Protein AF-A0A0G0J289-F1 (afdb_monomer_lite)

pLDDT: mean 87.02, std 8.98, range [58.16, 95.62]

Secondary structure (DSSP, 8-state):
--HHHHHHHHHHHHTS-HHHHHHHHHHHHH-HHHHHHHHHHHHHHHHHHHHHHHT--GGG--HHHHHHHHHHHHHHHTHHHHHH--

Sequence (86 aa):
MDKRLRDWIIDKHEKMPETEKLKFLQALKMFPDAVTQIIARNLFEWMSVASFELGADFFSYDNQGDSIKLMESFKEHFAKELAELP

Foldseek 3Di:
DDPQLLVVVVVVLVPDDPVVNLVLLVCLLPPVVVQLVVQLV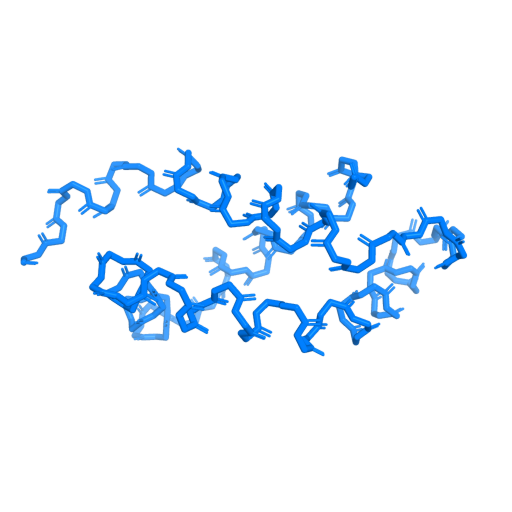CVLVSLVVSCVVVVHDSPPDDSNVVSVVSSVVNCVVCVPVSVVRD

Radius of gyration: 12.79 Å; chains: 1; bounding box: 31×20×32 Å

Structure (mmCIF, N/CA/C/O backbone):
data_AF-A0A0G0J289-F1
#
_entry.id   AF-A0A0G0J289-F1
#
loop_
_atom_site.group_PDB
_atom_site.id
_atom_site.type_symbol
_atom_site.label_atom_id
_atom_site.label_alt_id
_atom_site.label_comp_id
_atom_site.label_asym_id
_atom_site.label_entity_id
_atom_site.label_seq_id
_atom_site.pdbx_PDB_ins_code
_atom_site.Cartn_x
_atom_site.Cartn_y
_atom_site.Cartn_z
_atom_site.occupancy
_atom_site.B_iso_or_equiv
_atom_site.auth_seq_id
_atom_site.auth_comp_id
_atom_site.auth_asym_id
_atom_site.auth_atom_id
_atom_site.pdbx_PDB_model_num
ATOM 1 N N . MET A 1 1 ? 0.759 0.956 -13.997 1.00 77.75 1 MET A N 1
ATOM 2 C CA . MET A 1 1 ? 1.616 0.413 -12.942 1.00 77.75 1 MET A CA 1
ATOM 3 C C . MET A 1 1 ? 1.962 -1.019 -13.291 1.00 77.75 1 MET A C 1
ATOM 5 O O . MET A 1 1 ? 1.055 -1.785 -13.612 1.00 77.75 1 MET A O 1
ATOM 9 N N . ASP A 1 2 ? 3.248 -1.356 -13.266 1.00 81.69 2 ASP A N 1
ATOM 10 C CA . ASP A 1 2 ? 3.724 -2.734 -13.413 1.00 81.69 2 ASP A CA 1
ATOM 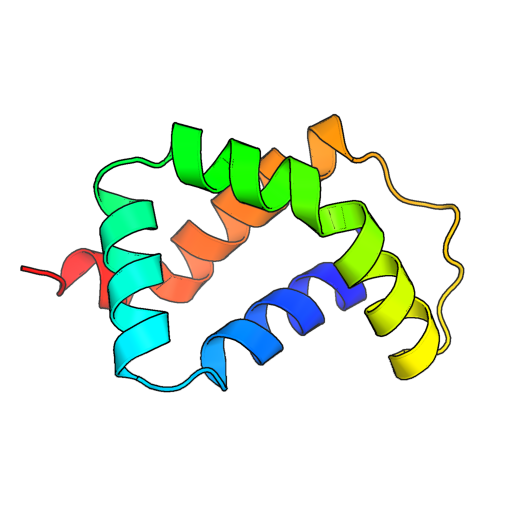11 C C . ASP A 1 2 ? 3.246 -3.606 -12.242 1.00 81.69 2 ASP A C 1
ATOM 13 O O . ASP A 1 2 ? 3.257 -3.181 -11.083 1.00 81.69 2 ASP A O 1
ATOM 17 N N . LYS A 1 3 ? 2.832 -4.840 -12.543 1.00 86.00 3 LYS A N 1
ATOM 18 C CA . LYS A 1 3 ? 2.300 -5.765 -11.538 1.00 86.00 3 LYS A CA 1
ATOM 19 C C . LYS A 1 3 ? 3.356 -6.180 -10.505 1.00 86.00 3 LYS A C 1
ATOM 21 O O . LYS A 1 3 ? 3.031 -6.253 -9.326 1.00 86.00 3 LYS A O 1
ATOM 26 N N . ARG A 1 4 ? 4.605 -6.429 -10.914 1.00 86.62 4 ARG A N 1
ATOM 27 C CA . ARG A 1 4 ? 5.685 -6.874 -10.014 1.00 86.62 4 ARG A CA 1
ATOM 28 C C . ARG A 1 4 ? 6.052 -5.779 -9.020 1.00 86.62 4 ARG A C 1
ATOM 30 O O . ARG A 1 4 ? 6.213 -6.074 -7.841 1.00 86.62 4 ARG A O 1
ATOM 37 N N . LEU A 1 5 ? 6.136 -4.529 -9.479 1.00 84.75 5 LEU A N 1
ATOM 38 C CA . LEU A 1 5 ? 6.373 -3.379 -8.603 1.00 84.75 5 LEU A CA 1
ATOM 39 C C . LEU A 1 5 ? 5.248 -3.222 -7.574 1.00 84.75 5 LEU A C 1
ATOM 41 O O . LEU A 1 5 ? 5.512 -3.074 -6.385 1.00 84.75 5 LEU A O 1
ATOM 45 N N . ARG A 1 6 ? 3.992 -3.259 -8.029 1.00 89.44 6 ARG A N 1
ATOM 46 C CA . ARG A 1 6 ? 2.824 -3.140 -7.150 1.00 89.44 6 ARG A CA 1
ATOM 47 C C . ARG A 1 6 ? 2.830 -4.216 -6.072 1.00 89.44 6 ARG A C 1
ATOM 49 O O . ARG A 1 6 ? 2.718 -3.896 -4.893 1.00 89.44 6 ARG A O 1
ATOM 56 N N . ASP A 1 7 ? 2.972 -5.470 -6.489 1.00 91.62 7 ASP A N 1
ATOM 57 C CA . ASP A 1 7 ? 2.931 -6.617 -5.588 1.00 91.62 7 ASP A CA 1
ATOM 58 C C . ASP A 1 7 ? 4.102 -6.550 -4.579 1.00 91.62 7 ASP A C 1
ATOM 60 O O . ASP A 1 7 ? 3.908 -6.832 -3.400 1.00 91.62 7 ASP A O 1
ATOM 64 N N . TRP A 1 8 ? 5.285 -6.071 -4.993 1.00 92.50 8 TRP A N 1
ATOM 65 C CA . TRP A 1 8 ? 6.418 -5.825 -4.089 1.00 92.50 8 TRP A CA 1
ATOM 66 C C . TRP A 1 8 ? 6.126 -4.732 -3.052 1.00 92.50 8 TRP A C 1
ATOM 68 O O . TRP A 1 8 ? 6.409 -4.921 -1.872 1.00 92.50 8 TRP A O 1
ATOM 78 N N . ILE A 1 9 ? 5.537 -3.598 -3.454 1.00 91.12 9 ILE A N 1
ATOM 79 C CA . ILE A 1 9 ? 5.225 -2.499 -2.522 1.00 91.12 9 ILE A CA 1
ATOM 80 C C . ILE A 1 9 ? 4.193 -2.953 -1.478 1.00 91.12 9 ILE A C 1
ATOM 82 O O . ILE A 1 9 ? 4.324 -2.612 -0.297 1.00 91.12 9 ILE A O 1
ATOM 86 N N . ILE A 1 10 ? 3.191 -3.732 -1.898 1.00 93.12 10 ILE A N 1
ATOM 87 C CA . ILE A 1 10 ? 2.180 -4.309 -1.002 1.00 93.12 10 ILE A CA 1
ATOM 88 C C . ILE A 1 10 ? 2.831 -5.291 -0.021 1.00 93.12 10 ILE A C 1
ATOM 90 O O . ILE A 1 10 ? 2.639 -5.148 1.185 1.00 93.12 10 ILE A O 1
ATOM 94 N N . ASP A 1 11 ? 3.673 -6.208 -0.504 1.00 94.19 11 ASP A N 1
ATOM 95 C CA . ASP A 1 11 ? 4.405 -7.168 0.335 1.00 94.19 11 ASP A CA 1
ATOM 96 C C . ASP A 1 11 ? 5.297 -6.474 1.384 1.00 94.19 11 ASP A C 1
ATOM 98 O O . ASP A 1 11 ? 5.340 -6.892 2.544 1.00 94.19 11 ASP A O 1
ATOM 102 N N . LYS A 1 12 ? 5.960 -5.360 1.034 1.00 92.94 12 LYS A N 1
ATOM 103 C CA . LYS A 1 12 ? 6.713 -4.564 2.019 1.00 92.94 12 LYS A CA 1
ATOM 104 C C . LYS A 1 12 ? 5.806 -3.981 3.106 1.00 92.94 12 LYS A C 1
ATOM 106 O O . LYS A 1 12 ? 6.213 -3.980 4.264 1.00 92.94 12 LYS A O 1
ATOM 111 N N . HIS A 1 13 ? 4.598 -3.526 2.764 1.00 90.88 13 HIS A N 1
ATOM 112 C CA . HIS A 1 13 ? 3.627 -3.021 3.746 1.00 90.88 13 HIS A CA 1
ATOM 113 C C . HIS A 1 13 ? 3.051 -4.132 4.633 1.00 90.88 13 HIS A C 1
ATOM 115 O O . HIS A 1 13 ? 2.799 -3.896 5.812 1.00 90.88 13 HIS A O 1
ATOM 121 N N . GLU A 1 14 ? 2.885 -5.354 4.120 1.00 90.62 14 GLU A N 1
ATOM 122 C CA . GLU A 1 14 ? 2.467 -6.500 4.942 1.00 90.62 14 GLU A CA 1
ATOM 123 C C . GLU A 1 14 ? 3.505 -6.893 5.993 1.00 90.62 14 GLU A C 1
ATOM 125 O O . GLU A 1 14 ? 3.142 -7.368 7.068 1.00 90.62 14 GLU A O 1
ATOM 130 N N . LYS A 1 15 ? 4.787 -6.670 5.695 1.00 92.38 15 LYS A N 1
ATOM 131 C CA . LYS A 1 15 ? 5.918 -6.976 6.581 1.00 92.38 15 LYS A CA 1
ATOM 132 C C . LYS A 1 15 ? 6.266 -5.845 7.550 1.00 92.38 15 LYS A C 1
ATOM 134 O O . LYS A 1 15 ? 7.175 -6.016 8.363 1.00 92.38 15 LYS A O 1
ATOM 139 N N . MET A 1 16 ? 5.590 -4.697 7.465 1.00 90.19 16 MET A N 1
ATOM 140 C CA . MET A 1 16 ? 5.789 -3.602 8.415 1.00 90.19 16 MET A CA 1
ATOM 141 C C . MET A 1 16 ? 5.388 -4.030 9.833 1.00 90.19 16 MET A C 1
ATOM 143 O O . MET A 1 16 ? 4.507 -4.880 9.995 1.00 90.19 16 MET A O 1
ATOM 147 N N . PRO A 1 17 ? 5.985 -3.423 10.876 1.00 95.25 17 PRO A N 1
ATOM 148 C CA . PRO A 1 17 ? 5.512 -3.595 12.242 1.00 95.25 17 PRO A CA 1
ATOM 149 C C . PRO A 1 17 ? 4.000 -3.363 12.329 1.00 95.25 17 PRO A C 1
ATOM 151 O O . PRO A 1 17 ? 3.477 -2.414 11.745 1.00 95.25 17 PRO A O 1
ATOM 154 N N . GLU A 1 18 ? 3.297 -4.199 13.092 1.00 92.06 18 GLU A N 1
ATOM 155 C CA . GLU A 1 18 ? 1.829 -4.169 13.183 1.00 92.06 18 GLU A CA 1
ATOM 156 C C . GLU A 1 18 ? 1.290 -2.780 13.559 1.00 92.06 18 GLU A C 1
ATOM 158 O O . GLU A 1 18 ? 0.290 -2.316 13.014 1.00 92.06 18 GLU A O 1
ATOM 163 N N . THR A 1 19 ? 2.004 -2.062 14.428 1.00 93.06 19 THR A N 1
ATOM 164 C CA . THR A 1 19 ? 1.667 -0.693 14.835 1.00 93.06 19 THR A CA 1
ATOM 165 C C . THR A 1 19 ? 1.774 0.321 13.694 1.00 93.06 19 THR A C 1
ATOM 167 O O . THR A 1 19 ? 0.993 1.270 13.646 1.00 93.06 19 THR A O 1
ATOM 170 N N . GLU A 1 20 ? 2.721 0.147 12.775 1.00 92.31 20 GLU A N 1
ATOM 171 C CA . GLU A 1 20 ? 2.898 1.001 11.599 1.00 92.31 20 GLU A CA 1
ATOM 172 C C . GLU A 1 20 ? 1.884 0.650 10.513 1.00 92.31 20 GLU A C 1
ATOM 174 O O . GLU A 1 20 ? 1.232 1.551 9.979 1.00 92.31 20 GLU A O 1
ATOM 179 N N . LYS A 1 21 ? 1.663 -0.649 10.268 1.00 92.00 21 LYS A N 1
ATOM 180 C CA . LYS A 1 21 ? 0.613 -1.134 9.365 1.00 92.00 21 LYS A CA 1
ATOM 181 C C . LYS A 1 21 ? -0.757 -0.614 9.805 1.00 92.00 21 LYS A C 1
ATOM 183 O O . LYS A 1 21 ? -1.493 -0.070 8.987 1.00 92.00 21 LYS A O 1
ATOM 188 N N . LEU A 1 22 ? -1.078 -0.684 11.098 1.00 92.75 22 LEU A N 1
ATOM 189 C CA . LEU A 1 22 ? -2.343 -0.175 11.633 1.00 92.75 22 LEU A CA 1
ATOM 190 C C . LEU A 1 22 ? -2.503 1.335 11.402 1.00 92.75 22 LEU A C 1
ATOM 192 O O . LEU A 1 22 ? -3.559 1.770 10.947 1.00 92.75 22 LEU A O 1
ATOM 196 N N . LYS A 1 23 ? -1.458 2.135 11.661 1.00 92.69 23 LYS A N 1
ATOM 197 C CA . LYS A 1 23 ? -1.475 3.585 11.392 1.00 92.69 23 LYS A CA 1
ATOM 198 C C . LYS A 1 23 ? -1.699 3.882 9.912 1.00 92.69 23 LYS A C 1
ATOM 200 O O . LYS A 1 23 ? -2.476 4.778 9.584 1.00 92.69 23 LYS A O 1
ATOM 205 N N . PHE A 1 24 ? -1.045 3.131 9.028 1.00 92.25 24 PHE A N 1
ATOM 206 C CA . PHE A 1 24 ? -1.246 3.256 7.590 1.00 92.25 24 PHE A CA 1
ATOM 207 C C . PHE A 1 24 ? -2.690 2.928 7.199 1.00 92.25 24 PHE A C 1
ATOM 209 O O . PHE A 1 24 ? -3.322 3.735 6.527 1.00 92.25 24 PHE A O 1
ATOM 216 N N . LEU A 1 25 ? -3.248 1.805 7.663 1.00 93.81 25 LEU A N 1
ATOM 217 C CA . LEU A 1 25 ? -4.625 1.406 7.350 1.00 93.81 25 LEU A CA 1
ATOM 218 C C . LEU A 1 25 ? -5.660 2.402 7.903 1.00 93.81 25 LEU A C 1
ATOM 220 O O . LEU A 1 25 ? -6.633 2.727 7.223 1.00 93.81 25 LEU A O 1
ATOM 224 N N . GLN A 1 26 ? -5.434 2.953 9.099 1.00 94.12 26 GLN A N 1
ATOM 225 C CA . GLN A 1 26 ? -6.261 4.032 9.650 1.00 94.12 26 GLN A CA 1
ATOM 226 C C . GLN A 1 26 ? -6.204 5.289 8.775 1.00 94.12 26 GLN A C 1
ATOM 228 O O . GLN A 1 26 ? -7.246 5.850 8.433 1.00 94.12 26 GLN A O 1
ATOM 233 N N . ALA A 1 27 ? -5.007 5.708 8.357 1.00 93.06 27 ALA A N 1
ATOM 234 C CA . ALA A 1 27 ? -4.844 6.838 7.446 1.00 93.06 27 ALA A CA 1
ATOM 235 C C . ALA A 1 27 ? -5.486 6.563 6.076 1.00 93.06 27 ALA A C 1
ATOM 237 O O . ALA A 1 27 ? -6.108 7.453 5.503 1.00 93.06 27 ALA A O 1
ATOM 238 N N . LEU A 1 28 ? -5.397 5.327 5.581 1.00 93.56 28 LEU A N 1
ATOM 239 C CA . LEU A 1 28 ? -5.992 4.880 4.323 1.00 93.56 28 LEU A CA 1
ATOM 240 C C . LEU A 1 28 ? -7.526 4.982 4.354 1.00 93.56 28 LEU A C 1
ATOM 242 O O . LEU A 1 28 ? -8.128 5.412 3.369 1.00 93.56 28 LEU A O 1
ATOM 246 N N . LYS A 1 29 ? -8.144 4.634 5.491 1.00 92.31 29 LYS A N 1
ATOM 247 C CA . LYS A 1 29 ? -9.593 4.733 5.735 1.00 92.31 29 LYS A CA 1
ATOM 248 C C . LYS A 1 29 ? -10.054 6.182 5.922 1.00 92.31 29 LYS A C 1
ATOM 250 O O . LYS A 1 29 ? -11.061 6.579 5.344 1.00 92.31 29 LYS A O 1
ATOM 255 N N . MET A 1 30 ? -9.339 6.967 6.730 1.00 93.50 30 MET A N 1
ATOM 256 C CA . MET A 1 30 ? -9.777 8.307 7.148 1.00 93.50 30 MET A CA 1
ATOM 257 C C . MET A 1 30 ? -9.365 9.431 6.192 1.00 93.50 30 MET A C 1
ATOM 259 O O . MET A 1 30 ? -10.103 10.399 6.026 1.00 93.50 30 MET A O 1
ATOM 263 N N . PHE A 1 31 ? -8.185 9.324 5.581 1.00 94.06 31 PHE A N 1
ATOM 264 C CA . PHE A 1 31 ? -7.553 10.392 4.802 1.00 94.06 31 PHE A CA 1
ATOM 265 C C . PHE A 1 31 ? -6.992 9.862 3.470 1.00 94.06 31 PHE A C 1
ATOM 267 O O . PHE A 1 31 ? -5.792 9.994 3.202 1.00 94.06 31 PHE A O 1
ATOM 274 N N . PRO A 1 32 ? -7.836 9.271 2.603 1.00 89.62 32 PRO A N 1
ATOM 275 C CA . PRO A 1 32 ? -7.371 8.5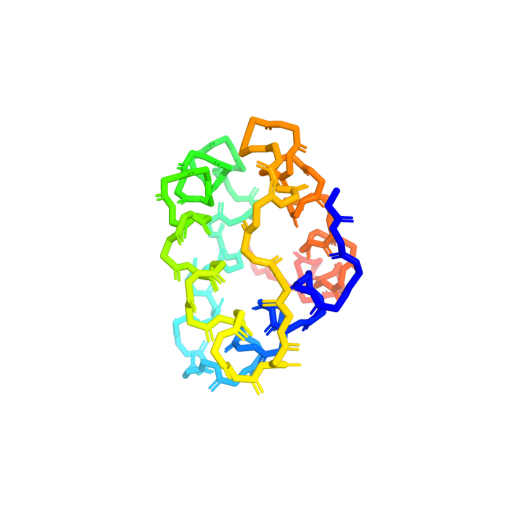92 1.397 1.00 89.62 32 PRO A CA 1
ATOM 276 C C . PRO A 1 32 ? -6.587 9.501 0.437 1.00 89.62 32 PRO A C 1
ATOM 278 O O . PRO A 1 32 ? -5.612 9.059 -0.175 1.00 89.62 32 PRO A O 1
ATOM 281 N N . ASP A 1 33 ? -6.949 10.780 0.344 1.00 90.06 33 ASP A N 1
ATOM 282 C CA . ASP A 1 33 ? -6.252 11.747 -0.513 1.00 90.06 33 ASP A CA 1
ATOM 283 C C . ASP A 1 33 ? -4.839 12.051 -0.002 1.00 90.06 33 ASP A C 1
ATOM 285 O O . ASP A 1 33 ? -3.890 12.131 -0.783 1.00 90.06 33 ASP A O 1
ATOM 289 N N . ALA A 1 34 ? -4.672 12.165 1.320 1.00 90.00 34 ALA A N 1
ATOM 290 C CA . ALA A 1 34 ? -3.366 12.381 1.937 1.00 90.00 34 ALA A CA 1
ATOM 291 C C . ALA A 1 34 ? -2.451 11.168 1.721 1.00 90.00 34 ALA A C 1
ATOM 293 O O . ALA A 1 34 ? -1.280 11.331 1.378 1.00 90.00 34 ALA A O 1
ATOM 294 N N . VAL A 1 35 ? -2.994 9.952 1.845 1.00 90.75 35 VAL A N 1
ATOM 295 C CA . VAL A 1 35 ? -2.250 8.719 1.553 1.00 90.75 35 VAL A CA 1
ATOM 296 C C . VAL A 1 35 ? -1.862 8.641 0.077 1.00 90.75 35 VAL A C 1
ATOM 298 O O . VAL A 1 35 ? -0.714 8.328 -0.228 1.00 90.75 35 VAL A O 1
ATOM 301 N N . THR A 1 36 ? -2.754 9.023 -0.839 1.00 90.50 36 THR A N 1
ATOM 302 C CA . THR A 1 36 ? -2.445 9.080 -2.279 1.00 90.50 36 THR A CA 1
ATOM 303 C C . THR A 1 36 ? -1.283 10.040 -2.569 1.00 90.50 36 THR A C 1
ATOM 305 O O . THR A 1 36 ? -0.386 9.709 -3.342 1.00 90.50 36 THR A O 1
ATOM 308 N N . GLN A 1 37 ? -1.230 11.202 -1.904 1.00 87.81 37 GLN A N 1
ATOM 309 C CA . GLN A 1 37 ? -0.103 12.137 -2.034 1.00 87.81 37 GLN A CA 1
ATOM 310 C C . GLN A 1 37 ? 1.210 11.577 -1.470 1.00 87.81 37 GLN A C 1
ATOM 312 O O . GLN A 1 37 ? 2.269 11.815 -2.051 1.00 87.81 37 GLN A O 1
ATOM 317 N N . ILE A 1 38 ? 1.160 10.842 -0.354 1.00 88.88 38 ILE A N 1
ATOM 318 C CA . ILE A 1 38 ? 2.336 10.165 0.217 1.00 88.88 38 ILE A CA 1
ATOM 319 C C . ILE A 1 38 ? 2.855 9.109 -0.762 1.00 88.88 38 ILE A C 1
ATOM 321 O O . ILE A 1 38 ? 4.046 9.097 -1.066 1.00 88.88 38 ILE A O 1
ATOM 325 N N . ILE A 1 39 ? 1.962 8.282 -1.313 1.00 89.69 39 ILE A N 1
ATOM 326 C CA . ILE A 1 39 ? 2.295 7.300 -2.348 1.00 89.69 39 ILE A CA 1
ATOM 327 C C . ILE A 1 39 ? 2.961 7.998 -3.537 1.00 89.69 39 ILE A C 1
ATOM 329 O O . ILE A 1 39 ? 4.059 7.615 -3.928 1.00 89.69 39 ILE A O 1
ATOM 333 N N . ALA A 1 40 ? 2.352 9.060 -4.072 1.00 87.50 40 ALA A N 1
ATOM 334 C CA . ALA A 1 40 ? 2.889 9.787 -5.221 1.00 87.50 40 ALA A CA 1
ATOM 335 C C . ALA A 1 40 ? 4.311 10.326 -4.983 1.00 87.50 40 ALA A C 1
ATOM 337 O O . ALA A 1 40 ? 5.142 10.285 -5.888 1.00 87.50 40 ALA A O 1
ATOM 338 N N . ARG A 1 41 ? 4.610 10.801 -3.765 1.00 87.69 41 ARG A N 1
ATOM 339 C CA . ARG A 1 41 ? 5.951 11.281 -3.389 1.00 87.69 41 ARG A CA 1
ATOM 340 C C . ARG A 1 41 ? 6.967 10.146 -3.265 1.00 87.69 41 ARG A C 1
ATOM 342 O O . ARG A 1 41 ? 8.109 10.322 -3.677 1.00 87.69 41 ARG A O 1
ATOM 349 N N . ASN A 1 42 ? 6.554 9.002 -2.727 1.00 87.62 42 ASN A N 1
ATOM 350 C CA . ASN A 1 42 ? 7.453 7.884 -2.437 1.00 87.62 42 ASN A CA 1
ATOM 351 C C . ASN A 1 42 ? 7.650 6.925 -3.617 1.00 87.62 42 ASN A C 1
ATOM 353 O O . ASN A 1 42 ? 8.609 6.156 -3.614 1.00 87.62 42 ASN A O 1
ATOM 357 N N . LEU A 1 43 ? 6.779 6.965 -4.634 1.00 87.12 43 LEU A N 1
ATOM 358 C CA . LEU A 1 43 ? 6.843 6.056 -5.782 1.00 87.12 43 LEU A CA 1
ATOM 359 C C . LEU A 1 43 ? 8.227 6.034 -6.437 1.00 87.12 43 LEU A C 1
ATOM 361 O O . LEU A 1 43 ? 8.735 4.955 -6.713 1.00 87.12 43 LEU A O 1
ATOM 365 N N . PHE A 1 44 ? 8.880 7.186 -6.617 1.00 83.62 44 PHE A N 1
ATOM 366 C CA . PHE A 1 44 ? 10.227 7.241 -7.200 1.00 83.62 44 PHE A CA 1
ATOM 367 C C . PHE A 1 44 ? 11.259 6.423 -6.412 1.00 83.62 44 PHE A C 1
ATOM 369 O O . PHE A 1 44 ? 12.036 5.665 -6.994 1.00 83.62 44 PHE A O 1
ATOM 376 N N . GLU A 1 45 ? 11.248 6.543 -5.087 1.00 86.62 45 GLU A N 1
ATOM 377 C CA . GLU A 1 45 ? 12.164 5.814 -4.214 1.00 86.62 45 GLU A CA 1
ATOM 378 C C . GLU A 1 45 ? 11.850 4.316 -4.211 1.00 86.62 45 GLU A C 1
ATOM 380 O O . GLU A 1 45 ? 12.744 3.495 -4.422 1.00 86.62 45 GLU A O 1
ATOM 385 N N . TRP A 1 46 ? 10.575 3.951 -4.061 1.00 88.19 46 TRP A N 1
ATOM 386 C CA . TRP A 1 46 ? 10.148 2.553 -4.092 1.00 88.19 46 TRP A CA 1
ATOM 387 C C . TRP A 1 46 ? 10.485 1.877 -5.414 1.00 88.19 46 TRP A C 1
ATOM 389 O O . TRP A 1 46 ? 10.947 0.742 -5.415 1.00 88.19 46 TRP A O 1
ATOM 399 N N . MET A 1 47 ? 10.329 2.580 -6.532 1.00 84.69 47 MET A N 1
ATOM 400 C CA . MET A 1 47 ? 10.718 2.089 -7.851 1.00 84.69 47 MET A CA 1
ATOM 401 C C . MET A 1 47 ? 12.219 1.868 -7.960 1.00 84.69 47 MET A C 1
ATOM 403 O O . MET A 1 47 ? 12.634 0.901 -8.592 1.00 84.69 47 MET A O 1
ATOM 407 N N . SER A 1 48 ? 13.031 2.719 -7.334 1.00 85.94 48 SER A N 1
ATOM 408 C CA . SER A 1 48 ? 14.491 2.596 -7.363 1.00 85.94 48 SER A CA 1
ATOM 409 C C . SER A 1 48 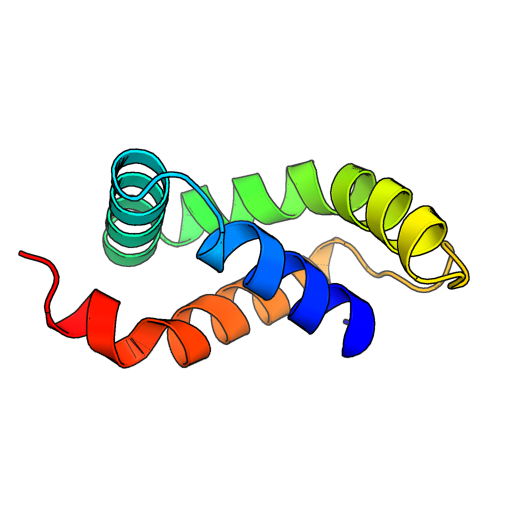? 14.928 1.331 -6.633 1.00 85.94 48 SER A C 1
ATOM 411 O O . SER A 1 48 ? 15.631 0.487 -7.193 1.00 85.94 48 SER A O 1
ATOM 413 N N . VAL A 1 49 ? 14.408 1.142 -5.418 1.00 89.50 49 VAL A N 1
ATOM 414 C CA . VAL A 1 49 ? 14.698 -0.039 -4.598 1.00 89.50 49 VAL A CA 1
ATOM 415 C C . VAL A 1 49 ? 14.142 -1.306 -5.249 1.00 89.50 49 VAL A C 1
ATOM 417 O O . VAL A 1 49 ? 14.864 -2.290 -5.390 1.00 89.50 49 VAL A O 1
ATOM 420 N N . ALA A 1 50 ? 12.889 -1.287 -5.704 1.00 88.06 50 ALA A N 1
ATOM 421 C CA . ALA A 1 50 ? 12.268 -2.438 -6.346 1.00 88.06 50 ALA A CA 1
ATOM 422 C C . ALA A 1 50 ? 12.967 -2.813 -7.658 1.00 88.06 50 ALA A C 1
ATOM 424 O O . ALA A 1 50 ? 13.143 -3.993 -7.922 1.00 88.06 50 ALA A O 1
ATOM 425 N N . SER A 1 51 ? 13.413 -1.850 -8.469 1.00 85.06 51 SER A N 1
ATOM 426 C CA . SER A 1 51 ? 14.153 -2.140 -9.709 1.00 85.06 51 SER A CA 1
ATOM 427 C C . SER A 1 51 ? 15.469 -2.863 -9.416 1.00 85.06 51 SER A C 1
ATOM 429 O O . SER A 1 51 ? 15.802 -3.830 -10.102 1.00 85.06 51 SER A O 1
ATOM 431 N N . PHE A 1 52 ? 16.169 -2.459 -8.350 1.00 87.69 52 PHE A N 1
ATOM 432 C CA . PHE A 1 52 ? 17.365 -3.145 -7.866 1.00 87.69 52 PHE A CA 1
ATOM 433 C C . PHE A 1 52 ? 17.056 -4.554 -7.331 1.00 87.69 52 PHE A C 1
ATOM 435 O O . PHE A 1 52 ? 17.703 -5.516 -7.737 1.00 87.69 52 PHE A O 1
ATOM 442 N N . GLU A 1 53 ? 16.051 -4.701 -6.459 1.00 89.19 53 GLU A N 1
ATOM 443 C CA . GLU A 1 53 ? 15.697 -5.994 -5.847 1.00 89.19 53 GLU A CA 1
ATOM 444 C C . GLU A 1 53 ? 15.084 -6.990 -6.848 1.00 89.19 53 GLU A C 1
ATOM 446 O O . GLU A 1 53 ? 15.291 -8.198 -6.736 1.00 89.19 53 GLU A O 1
ATOM 451 N N . LEU A 1 54 ? 14.317 -6.503 -7.825 1.00 84.12 54 LEU A N 1
ATOM 452 C CA . LEU A 1 54 ? 13.573 -7.323 -8.785 1.00 84.12 54 LEU A CA 1
ATOM 453 C C . LEU A 1 54 ? 14.313 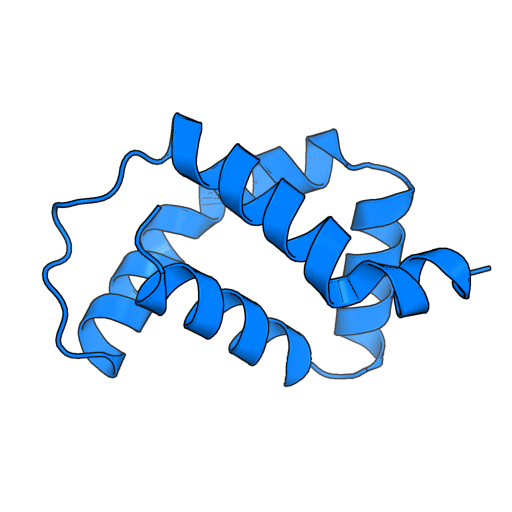-7.520 -10.117 1.00 84.12 54 LEU A C 1
ATOM 455 O O . LEU A 1 54 ? 13.818 -8.276 -10.963 1.00 84.12 54 LEU A O 1
ATOM 459 N N . GLY A 1 55 ? 15.446 -6.841 -10.325 1.00 79.69 55 GLY A N 1
ATOM 460 C CA . GLY A 1 55 ? 16.178 -6.832 -11.594 1.00 79.69 55 GLY A CA 1
ATOM 461 C C . GLY A 1 55 ? 15.326 -6.314 -12.757 1.00 79.69 55 GLY A C 1
ATOM 462 O O . GLY A 1 55 ? 15.278 -6.951 -13.808 1.00 79.69 55 GLY A O 1
ATOM 463 N N . ALA A 1 56 ? 14.580 -5.226 -12.539 1.00 70.19 56 ALA A N 1
ATOM 464 C CA . ALA A 1 56 ? 13.636 -4.656 -13.505 1.00 70.19 56 ALA A CA 1
ATOM 465 C C . ALA A 1 56 ? 14.108 -3.290 -14.033 1.00 70.19 56 ALA A C 1
ATOM 467 O O . ALA A 1 56 ? 14.812 -2.562 -13.335 1.00 70.19 56 ALA A O 1
ATOM 468 N N . ASP A 1 57 ? 13.698 -2.930 -15.253 1.00 67.25 57 ASP A N 1
ATOM 469 C CA . ASP A 1 57 ? 14.015 -1.628 -15.847 1.00 67.25 57 ASP A CA 1
ATOM 470 C C . ASP A 1 57 ? 13.233 -0.489 -15.169 1.00 67.25 57 ASP A C 1
ATOM 472 O O . ASP A 1 57 ? 12.008 -0.512 -15.063 1.00 67.25 57 ASP A O 1
ATOM 476 N N . PHE A 1 58 ? 13.961 0.544 -14.741 1.00 61.84 58 PHE A N 1
ATOM 477 C CA . PHE A 1 58 ? 13.458 1.670 -13.942 1.00 61.84 58 PHE A CA 1
ATOM 478 C C . PHE A 1 58 ? 12.572 2.667 -14.725 1.00 61.84 58 PHE A C 1
ATOM 480 O O . PHE A 1 58 ? 11.826 3.442 -14.133 1.00 61.84 58 PHE A O 1
ATOM 487 N N . PHE A 1 59 ? 12.647 2.682 -16.060 1.00 58.16 59 PHE A N 1
ATOM 488 C CA . PHE A 1 59 ? 12.142 3.782 -16.901 1.00 58.16 59 PHE A CA 1
ATOM 489 C C . PHE A 1 59 ? 10.667 3.678 -17.338 1.00 58.16 59 PHE A C 1
ATOM 491 O O . PHE A 1 59 ? 10.221 4.488 -18.148 1.00 58.16 59 PHE A O 1
ATOM 498 N N . SER A 1 60 ? 9.887 2.719 -16.832 1.00 59.75 60 SER A N 1
ATOM 499 C CA . SER A 1 60 ? 8.525 2.448 -17.332 1.00 59.75 60 SER A CA 1
ATOM 500 C C . SER A 1 60 ? 7.373 3.064 -16.525 1.00 59.75 60 SER A C 1
ATOM 502 O O . SER A 1 60 ? 6.218 2.725 -16.787 1.00 59.75 60 SER A O 1
ATOM 504 N N . TYR A 1 61 ? 7.639 3.909 -15.527 1.00 60.91 61 TYR A N 1
ATOM 505 C CA . TYR A 1 61 ? 6.626 4.266 -14.527 1.00 60.91 61 TYR A CA 1
ATOM 506 C C . TYR A 1 61 ? 6.084 5.695 -14.664 1.00 60.91 61 TYR A C 1
ATOM 508 O O . TYR A 1 61 ? 6.836 6.671 -14.660 1.00 60.91 61 TYR A O 1
ATOM 516 N N . ASP A 1 62 ? 4.757 5.809 -14.753 1.00 64.75 62 ASP A N 1
ATOM 517 C CA . ASP A 1 62 ? 4.016 7.073 -14.785 1.00 64.75 62 ASP A CA 1
ATOM 518 C C . ASP A 1 62 ? 3.517 7.391 -13.370 1.00 64.75 62 ASP A C 1
ATOM 520 O O . ASP A 1 62 ? 2.469 6.915 -12.926 1.00 64.75 62 ASP A O 1
ATOM 524 N N . ASN A 1 63 ? 4.286 8.209 -12.651 1.00 65.50 63 ASN A N 1
ATOM 525 C CA . ASN A 1 63 ? 4.081 8.480 -11.226 1.00 65.50 63 ASN A CA 1
ATOM 526 C C . ASN A 1 63 ? 2.709 9.083 -10.876 1.00 65.50 63 ASN A C 1
ATOM 528 O O . ASN A 1 63 ? 2.244 8.896 -9.750 1.00 65.50 63 ASN A O 1
ATOM 532 N N . GLN A 1 64 ? 2.042 9.793 -11.797 1.00 65.31 64 GLN A N 1
ATOM 533 C CA . GLN A 1 64 ? 0.716 10.351 -11.508 1.00 65.31 64 GLN A CA 1
ATOM 534 C C . GLN A 1 64 ? -0.364 9.270 -11.570 1.00 65.31 64 GLN A C 1
ATOM 536 O O . GLN A 1 64 ? -1.080 9.073 -10.587 1.00 65.31 64 GLN A O 1
ATOM 541 N N . GLY A 1 65 ? -0.451 8.532 -12.679 1.00 77.75 65 GLY A N 1
ATOM 542 C CA . GLY A 1 65 ? -1.438 7.460 -12.835 1.00 77.75 65 GLY A CA 1
ATOM 543 C C . GLY A 1 65 ? -1.189 6.259 -11.916 1.00 77.75 65 GLY A C 1
ATOM 544 O O . GLY A 1 65 ? -2.136 5.593 -11.491 1.00 77.75 65 GLY A O 1
ATOM 545 N N . ASP A 1 66 ? 0.071 5.985 -11.581 1.00 83.31 66 ASP A N 1
ATOM 546 C CA . ASP A 1 66 ? 0.443 4.813 -10.792 1.00 83.31 66 ASP A CA 1
ATOM 547 C C . ASP A 1 66 ? 0.138 4.977 -9.300 1.00 83.31 66 ASP A C 1
ATOM 549 O O . ASP A 1 66 ? -0.192 3.991 -8.644 1.00 83.31 66 ASP A O 1
ATOM 553 N N . SER A 1 67 ? 0.135 6.207 -8.773 1.00 86.62 67 SER A N 1
ATOM 554 C CA . SER A 1 67 ? -0.247 6.465 -7.376 1.00 86.62 67 SER A CA 1
ATOM 555 C C . SER A 1 67 ? -1.709 6.124 -7.086 1.00 86.62 67 SER A C 1
ATOM 557 O O . SER A 1 67 ? -2.001 5.476 -6.082 1.00 86.62 67 SER A O 1
ATOM 559 N N . ILE A 1 68 ? -2.616 6.483 -8.000 1.00 88.56 68 ILE A N 1
ATOM 560 C CA . ILE A 1 68 ? -4.046 6.168 -7.898 1.00 88.56 68 ILE A CA 1
ATOM 561 C C . ILE A 1 68 ? -4.256 4.655 -8.006 1.00 88.56 68 ILE A C 1
ATOM 563 O O . ILE A 1 68 ? -4.921 4.064 -7.160 1.00 88.56 68 ILE A O 1
ATOM 567 N N . LYS A 1 69 ? -3.621 4.005 -8.989 1.00 90.38 69 LYS A N 1
ATOM 568 C CA . LYS A 1 69 ? -3.719 2.547 -9.170 1.00 90.38 69 LYS A CA 1
ATOM 569 C C . LYS A 1 69 ? -3.179 1.777 -7.965 1.00 90.38 69 LYS A C 1
ATOM 571 O O . LYS A 1 69 ? -3.755 0.762 -7.572 1.00 90.38 69 LYS A O 1
ATOM 576 N N . LEU A 1 70 ? -2.085 2.245 -7.363 1.00 91.75 70 LEU A N 1
ATOM 577 C CA . LEU A 1 70 ? -1.538 1.647 -6.148 1.00 91.75 70 LEU A CA 1
ATOM 578 C C . LEU A 1 70 ? -2.464 1.873 -4.945 1.00 91.75 70 LEU A C 1
ATOM 580 O O . LEU A 1 70 ? -2.681 0.948 -4.169 1.00 91.75 70 LEU A O 1
ATOM 584 N N . MET A 1 71 ? -3.058 3.062 -4.817 1.00 93.25 71 MET A N 1
ATOM 585 C CA . MET A 1 71 ? -4.055 3.363 -3.786 1.00 93.25 71 MET A CA 1
ATOM 586 C C . MET A 1 71 ? -5.277 2.435 -3.875 1.00 93.25 71 MET A C 1
ATOM 588 O O . MET A 1 71 ? -5.720 1.897 -2.861 1.00 93.25 71 MET A O 1
ATOM 592 N N . GLU A 1 72 ? -5.815 2.224 -5.077 1.00 93.31 72 GLU A N 1
ATOM 593 C CA . GLU A 1 72 ? -6.908 1.273 -5.323 1.00 93.31 72 GLU A CA 1
ATOM 594 C C . GLU A 1 72 ? -6.490 -0.151 -4.948 1.00 93.31 72 GLU A C 1
ATOM 596 O O . GLU A 1 72 ? -7.193 -0.823 -4.196 1.00 93.31 72 GLU A O 1
ATOM 601 N N . SER A 1 73 ? -5.289 -0.561 -5.363 1.00 94.62 73 SER A N 1
ATOM 602 C CA . SER A 1 73 ? -4.747 -1.885 -5.045 1.00 94.62 73 SER A CA 1
ATOM 603 C C . SER A 1 73 ? -4.590 -2.102 -3.536 1.00 94.62 73 SER A C 1
ATOM 605 O O . SER A 1 73 ? -4.883 -3.186 -3.043 1.00 94.62 73 SER A O 1
ATOM 607 N N . PHE A 1 74 ? -4.180 -1.079 -2.777 1.00 94.12 74 PHE A N 1
ATOM 608 C CA . PHE A 1 74 ? -4.130 -1.157 -1.316 1.00 94.12 74 PHE A CA 1
ATOM 609 C C . PHE A 1 74 ? -5.514 -1.324 -0.688 1.00 94.12 74 PHE A C 1
ATOM 611 O O . PHE A 1 74 ? -5.667 -2.127 0.230 1.00 94.12 74 PHE A O 1
ATOM 618 N N . LYS A 1 75 ? -6.522 -0.585 -1.169 1.00 93.31 75 LYS A N 1
ATOM 619 C CA . LYS A 1 75 ? -7.900 -0.708 -0.668 1.00 93.31 75 LYS A CA 1
ATOM 620 C C . LYS A 1 75 ? -8.481 -2.091 -0.939 1.00 93.31 75 LYS A C 1
ATOM 622 O O . LYS A 1 75 ? -9.168 -2.626 -0.078 1.00 93.31 75 LYS A O 1
ATOM 627 N N . GLU A 1 76 ? -8.210 -2.649 -2.115 1.00 95.06 76 GLU A N 1
ATOM 628 C CA . GLU A 1 76 ? -8.646 -3.996 -2.485 1.00 95.06 76 GLU A CA 1
ATOM 629 C C . GLU A 1 76 ? -7.931 -5.066 -1.655 1.00 95.06 76 GLU A C 1
ATOM 631 O O . GLU A 1 76 ? -8.586 -5.928 -1.072 1.00 95.06 76 GLU A O 1
ATOM 636 N N . HIS A 1 77 ? -6.600 -4.987 -1.556 1.00 95.62 77 HIS A N 1
ATOM 637 C CA . HIS A 1 77 ? -5.788 -5.973 -0.838 1.00 95.62 77 HIS A CA 1
ATOM 638 C C . HIS A 1 77 ? -6.104 -6.005 0.661 1.00 95.62 77 HIS A C 1
ATOM 640 O O . HIS A 1 77 ? -6.282 -7.080 1.226 1.00 95.62 77 HIS A O 1
ATOM 646 N N . PHE A 1 78 ? -6.251 -4.835 1.290 1.00 92.44 78 PHE A N 1
ATOM 647 C CA . PHE A 1 78 ? -6.538 -4.710 2.722 1.00 92.44 78 PHE A CA 1
ATOM 648 C C . PHE A 1 78 ? -8.031 -4.532 3.045 1.00 92.44 78 PHE A C 1
ATOM 650 O O . PHE A 1 78 ? -8.383 -4.060 4.128 1.00 92.44 78 PHE A O 1
ATOM 657 N N . ALA A 1 79 ? -8.939 -4.878 2.124 1.00 93.12 79 ALA A N 1
ATOM 658 C CA . ALA A 1 79 ? -10.372 -4.596 2.266 1.00 93.12 79 ALA A CA 1
ATOM 659 C C . ALA A 1 79 ? -10.975 -5.160 3.563 1.00 93.12 79 ALA A C 1
ATOM 661 O O . ALA A 1 79 ? -11.790 -4.500 4.212 1.00 93.12 79 ALA A O 1
ATOM 662 N N . LYS A 1 80 ? -10.557 -6.369 3.959 1.00 93.00 80 LYS A N 1
ATOM 663 C CA . LYS A 1 80 ? -11.026 -7.009 5.191 1.00 93.00 80 LYS A CA 1
ATOM 664 C C . LYS A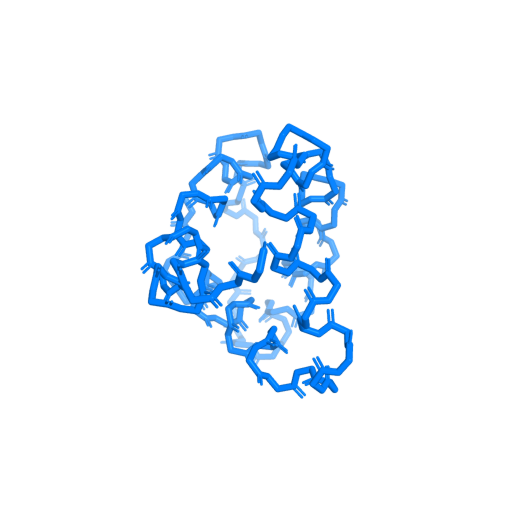 1 80 ? -10.526 -6.266 6.429 1.00 93.00 80 LYS A C 1
ATOM 666 O O . LYS A 1 80 ? -11.342 -5.915 7.276 1.00 93.00 80 LYS A O 1
ATOM 671 N N . GLU A 1 81 ? -9.225 -5.978 6.516 1.00 93.56 81 GLU A N 1
ATOM 672 C CA . GLU A 1 81 ? -8.682 -5.239 7.660 1.00 93.56 81 GLU A CA 1
ATOM 673 C C . GLU A 1 81 ? -9.313 -3.850 7.765 1.00 93.56 81 GLU A C 1
ATOM 675 O O . GLU A 1 81 ? -9.689 -3.434 8.854 1.00 93.56 81 GLU A O 1
ATOM 680 N N . LEU A 1 82 ? -9.511 -3.158 6.638 1.00 92.00 82 LEU A N 1
ATOM 681 C CA . LEU A 1 82 ? -10.153 -1.842 6.600 1.00 92.00 82 LEU A CA 1
ATOM 682 C C . LEU A 1 82 ? -11.600 -1.860 7.113 1.00 92.00 82 LEU A C 1
ATOM 684 O O . LEU A 1 82 ? -12.025 -0.895 7.753 1.00 92.00 82 LEU A O 1
ATOM 688 N N . ALA A 1 83 ? -12.347 -2.934 6.844 1.00 91.06 83 ALA A N 1
ATOM 689 C CA . ALA A 1 83 ? -13.712 -3.114 7.336 1.00 91.06 83 ALA A CA 1
ATOM 690 C C . ALA A 1 83 ? -13.762 -3.416 8.844 1.00 91.06 83 ALA A C 1
ATOM 692 O O . ALA A 1 83 ? -14.718 -3.030 9.512 1.00 91.06 83 ALA A O 1
ATOM 693 N N . GLU A 1 84 ? -12.735 -4.086 9.370 1.00 92.06 84 GLU A N 1
ATOM 694 C CA . GLU A 1 84 ? -12.606 -4.460 10.784 1.00 92.06 84 GLU A CA 1
ATOM 695 C C . GLU A 1 84 ? -11.943 -3.367 11.639 1.00 92.06 84 GLU A C 1
ATOM 697 O O . GLU A 1 84 ? -11.971 -3.444 12.869 1.00 92.06 84 GLU A O 1
ATOM 702 N N . LEU A 1 85 ? -11.366 -2.332 11.013 1.00 87.00 85 LEU A N 1
ATOM 703 C CA . LEU A 1 85 ? -10.837 -1.179 11.734 1.00 87.00 85 LEU A CA 1
ATOM 704 C C . LEU A 1 85 ? -11.946 -0.483 12.541 1.00 87.00 85 LEU A C 1
ATOM 706 O O . LEU A 1 85 ? -13.023 -0.241 11.979 1.00 87.00 85 LEU A O 1
ATOM 710 N N . PRO A 1 86 ? -11.658 -0.069 13.789 1.00 76.19 86 PRO A N 1
ATOM 711 C CA . PRO A 1 86 ? -12.575 0.740 14.585 1.00 76.19 86 PRO A CA 1
ATOM 712 C C . PRO A 1 86 ? -12.919 2.092 13.931 1.00 76.19 86 PRO A C 1
ATOM 714 O O . PRO A 1 86 ? -12.286 2.491 12.915 1.00 76.19 86 PRO A O 1
#